Protein AF-A0A1J3IKA9-F1 (afdb_monomer_lite)

Secondary structure (DSSP, 8-state):
-PPPPHHHHHHHHHHHHTTTTS---EEEEEE-TT--EEEEEE--GGGTS----SS-HHHHHHHHTTHHHHTTS-----TT--TTSPEEE--HHHHHHHHHT--SSS----EEEEEE-STTEEEEEEEE--S-EE-SS-EE--SS--

Sequence (146 aa):
MEMPTPNVQNEQVKNVEAKAQEGATITVQTTNDQNQRITTTTTTNYEQAQFKSHTDWRLRALSATNMLMRTNNVWTNSEDIKESGFTYIMPKNLLKRFVCISDLKIQIFGYLYGVTIEGTIREIRTIVLVPQVGSRDGITVPYQLP

Structure (mmCIF, N/CA/C/O backbone):
data_AF-A0A1J3IKA9-F1
#
_entry.id   AF-A0A1J3IKA9-F1
#
loop_
_atom_site.group_PDB
_atom_site.id
_atom_site.type_symbol
_atom_site.label_atom_id
_atom_site.label_alt_id
_atom_site.label_comp_id
_atom_site.label_asym_id
_atom_site.label_entity_id
_atom_site.label_seq_id
_atom_site.pdbx_PDB_ins_code
_atom_site.Cartn_x
_atom_site.Cartn_y
_atom_site.Cartn_z
_atom_site.occupancy
_atom_site.B_iso_or_equiv
_atom_site.auth_seq_id
_atom_site.auth_comp_id
_atom_site.auth_asym_id
_atom_site.auth_atom_id
_atom_site.pdbx_PDB_model_num
ATOM 1 N N . MET A 1 1 ? 50.859 -2.417 -49.650 1.00 43.34 1 MET A N 1
ATOM 2 C CA . MET A 1 1 ? 49.424 -2.089 -49.765 1.00 43.34 1 MET A CA 1
ATOM 3 C C . MET A 1 1 ? 49.238 -0.801 -48.982 1.00 43.34 1 MET A C 1
ATOM 5 O O . MET A 1 1 ? 49.415 -0.826 -47.771 1.00 43.34 1 MET A O 1
ATOM 9 N N . GLU A 1 2 ? 49.102 0.328 -49.676 1.00 41.72 2 GLU A N 1
ATOM 10 C CA . GLU A 1 2 ? 49.061 1.661 -49.058 1.00 41.72 2 GLU A CA 1
ATOM 11 C C . GLU A 1 2 ? 47.759 1.847 -48.271 1.00 41.72 2 GLU A C 1
ATOM 13 O O . GLU A 1 2 ? 46.681 1.507 -48.758 1.00 41.72 2 GLU A O 1
ATOM 18 N N . MET A 1 3 ? 47.862 2.351 -47.038 1.00 36.25 3 MET A N 1
ATOM 19 C CA . MET A 1 3 ? 46.695 2.716 -46.236 1.00 36.25 3 MET A CA 1
ATOM 20 C C . MET A 1 3 ? 46.069 3.990 -46.824 1.00 36.25 3 MET A C 1
ATOM 22 O O . MET A 1 3 ? 46.791 4.974 -47.001 1.00 36.25 3 MET A O 1
ATOM 26 N N . PRO A 1 4 ? 44.758 4.008 -47.123 1.00 48.66 4 PRO A N 1
ATOM 27 C CA . PRO A 1 4 ? 44.108 5.210 -47.622 1.00 48.66 4 PRO A CA 1
ATOM 28 C C . PRO A 1 4 ? 44.104 6.309 -46.552 1.00 48.66 4 PRO A C 1
ATOM 30 O O . PRO A 1 4 ? 44.040 6.046 -45.350 1.00 48.66 4 PRO A O 1
ATOM 33 N N . THR A 1 5 ? 44.200 7.560 -46.996 1.00 45.44 5 THR A N 1
ATOM 34 C CA . THR A 1 5 ? 44.265 8.743 -46.133 1.00 45.44 5 THR A CA 1
ATOM 35 C C . THR A 1 5 ? 42.930 9.017 -45.416 1.00 45.44 5 THR A C 1
ATOM 37 O O . THR A 1 5 ? 41.863 8.726 -45.959 1.00 45.44 5 THR A O 1
ATOM 40 N N . PRO A 1 6 ? 42.948 9.640 -44.218 1.00 49.88 6 PRO A N 1
ATOM 41 C CA . PRO A 1 6 ? 41.769 9.804 -43.350 1.00 49.88 6 PRO A CA 1
ATOM 42 C C . PRO A 1 6 ? 40.551 10.494 -43.992 1.00 49.88 6 PRO A C 1
ATOM 44 O O . PRO A 1 6 ? 39.419 10.271 -43.567 1.00 49.88 6 PRO A O 1
ATOM 47 N N . ASN A 1 7 ? 40.759 11.309 -45.032 1.00 53.19 7 ASN A N 1
ATOM 48 C CA . ASN A 1 7 ? 39.673 12.001 -45.733 1.00 53.19 7 ASN A CA 1
ATOM 49 C C . ASN A 1 7 ? 38.728 11.049 -46.478 1.00 53.19 7 ASN A C 1
ATOM 51 O O . ASN A 1 7 ? 37.525 11.299 -46.504 1.00 53.19 7 ASN A O 1
ATOM 55 N N . VAL A 1 8 ? 39.238 9.938 -47.020 1.00 54.81 8 VAL A N 1
ATOM 56 C CA . VAL A 1 8 ? 38.408 8.978 -47.771 1.00 54.81 8 VAL A CA 1
ATOM 57 C C . VAL A 1 8 ? 37.451 8.231 -46.830 1.00 54.81 8 VAL A C 1
ATOM 59 O O . VAL A 1 8 ? 36.336 7.882 -47.213 1.00 54.81 8 VAL A O 1
ATOM 62 N N . GLN A 1 9 ? 37.852 8.055 -45.566 1.00 48.38 9 GLN A N 1
ATOM 63 C CA . GLN A 1 9 ? 37.030 7.434 -44.528 1.00 48.38 9 GLN A CA 1
ATOM 64 C C . GLN A 1 9 ? 35.842 8.330 -44.140 1.00 48.38 9 GLN A C 1
ATOM 66 O O . GLN A 1 9 ? 34.723 7.843 -44.015 1.00 48.38 9 GLN A O 1
ATOM 71 N N . ASN A 1 10 ? 36.052 9.644 -44.005 1.00 50.75 10 ASN A N 1
ATOM 72 C CA . ASN A 1 10 ? 34.994 10.576 -43.596 1.00 50.75 10 ASN A CA 1
ATOM 73 C C . ASN A 1 10 ? 33.931 10.804 -44.684 1.00 50.75 10 ASN A C 1
ATOM 75 O O . ASN A 1 10 ? 32.748 10.923 -44.361 1.00 50.75 10 ASN A O 1
ATOM 79 N N . GLU A 1 11 ? 34.307 10.814 -45.967 1.00 52.75 11 GLU A N 1
ATOM 80 C CA . GLU A 1 11 ? 33.329 10.880 -47.067 1.00 52.75 11 GLU A CA 1
ATOM 81 C C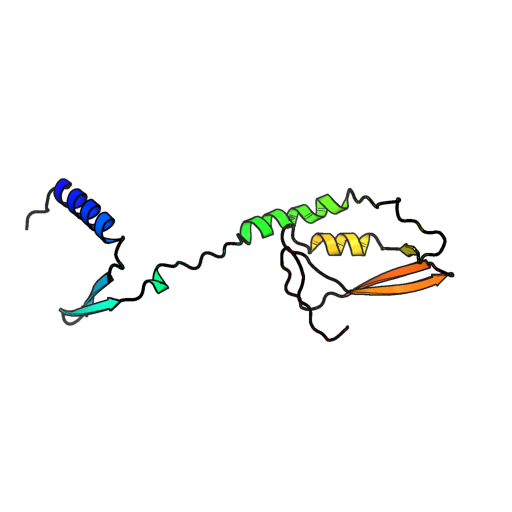 . GLU A 1 11 ? 32.495 9.596 -47.178 1.00 52.75 11 GLU A C 1
ATOM 83 O O . GLU A 1 11 ? 31.294 9.653 -47.455 1.00 52.75 11 GLU A O 1
ATOM 88 N N . GLN A 1 12 ? 33.088 8.435 -46.884 1.00 50.22 12 GLN A N 1
ATOM 89 C CA . GLN A 1 12 ? 32.353 7.172 -46.813 1.00 50.22 12 GLN A CA 1
ATOM 90 C C . GLN A 1 12 ? 31.365 7.145 -45.641 1.00 50.22 12 GLN A C 1
ATOM 92 O O . GLN A 1 12 ? 30.233 6.708 -45.828 1.00 50.22 12 GLN A O 1
ATOM 97 N N . VAL A 1 13 ? 31.735 7.667 -44.466 1.00 51.59 13 VAL A N 1
ATOM 98 C CA . VAL A 1 13 ? 30.848 7.723 -43.285 1.00 51.59 13 VAL A CA 1
ATOM 99 C C . VAL A 1 13 ? 29.634 8.623 -43.543 1.00 51.59 13 VAL A C 1
ATOM 101 O O . VAL A 1 13 ? 28.505 8.236 -43.249 1.00 51.59 13 VAL A O 1
ATOM 104 N N . LYS A 1 14 ? 29.827 9.772 -44.199 1.00 47.56 14 LYS A N 1
ATOM 105 C CA . LYS A 1 14 ? 28.731 10.697 -44.532 1.00 47.56 14 LYS A CA 1
ATOM 106 C C . LYS A 1 14 ? 27.753 10.117 -45.568 1.00 47.56 14 LYS A C 1
ATOM 108 O O . LYS A 1 14 ? 26.548 10.345 -45.488 1.00 47.56 14 LYS A O 1
ATOM 113 N N . ASN A 1 15 ? 28.257 9.309 -46.504 1.00 46.97 15 ASN A N 1
ATOM 114 C CA . ASN A 1 15 ? 27.432 8.585 -47.479 1.00 46.97 15 ASN A CA 1
ATOM 115 C C . ASN A 1 15 ? 26.696 7.370 -46.881 1.00 46.97 15 ASN A C 1
ATOM 117 O O . ASN A 1 15 ? 25.705 6.918 -47.458 1.00 46.97 15 ASN A O 1
ATOM 121 N N . VAL A 1 16 ? 27.150 6.844 -45.738 1.00 51.25 16 VAL A N 1
ATOM 122 C CA . VAL A 1 16 ? 26.461 5.782 -44.985 1.00 51.25 16 VAL A CA 1
ATOM 123 C C . VAL A 1 16 ? 25.297 6.357 -44.173 1.00 51.25 16 VAL A C 1
ATOM 125 O O . VAL A 1 16 ? 24.222 5.761 -44.156 1.00 51.25 16 VAL A O 1
ATOM 128 N N . GLU A 1 17 ? 25.452 7.547 -43.586 1.00 50.34 17 GLU A N 1
ATOM 129 C CA . GLU A 1 17 ? 24.372 8.221 -42.848 1.00 50.34 17 GLU A CA 1
ATOM 130 C C . GLU A 1 17 ? 23.197 8.625 -43.755 1.00 50.34 17 GLU A C 1
ATOM 132 O O . GLU A 1 17 ? 22.041 8.467 -43.368 1.00 50.34 17 GLU A O 1
ATOM 137 N N . ALA A 1 18 ? 23.465 9.051 -44.995 1.00 46.69 18 ALA A N 1
ATOM 138 C CA . ALA A 1 18 ? 22.416 9.388 -45.964 1.00 46.69 18 ALA A CA 1
ATOM 139 C C . ALA A 1 18 ? 21.608 8.165 -46.451 1.00 46.69 18 ALA A C 1
ATOM 141 O O . ALA A 1 18 ? 20.461 8.311 -46.864 1.00 46.69 18 ALA A O 1
ATOM 142 N N . LYS A 1 19 ? 22.173 6.951 -46.376 1.00 42.19 19 LYS A N 1
ATOM 143 C CA . LYS A 1 19 ? 21.494 5.698 -46.761 1.00 42.19 19 LYS A CA 1
ATOM 144 C C . LYS A 1 19 ? 20.744 5.021 -45.611 1.00 42.19 19 LYS A C 1
ATOM 146 O O . LYS A 1 19 ? 20.003 4.074 -45.851 1.00 42.19 19 LYS A O 1
ATOM 151 N N . ALA A 1 20 ? 20.889 5.503 -44.378 1.00 46.19 20 ALA A N 1
ATOM 152 C CA . ALA A 1 20 ? 20.191 4.953 -43.216 1.00 46.19 20 ALA A CA 1
ATOM 153 C C . ALA A 1 20 ? 18.693 5.329 -43.157 1.00 46.19 20 ALA A C 1
ATOM 155 O O . ALA A 1 20 ? 17.960 4.764 -42.349 1.00 46.19 20 ALA A O 1
ATOM 156 N N . GLN A 1 21 ? 18.221 6.252 -44.007 1.00 48.84 21 GLN A N 1
ATOM 157 C CA . GLN A 1 21 ? 16.806 6.651 -44.061 1.00 48.84 21 GLN A CA 1
ATOM 158 C C . GLN A 1 21 ? 15.912 5.726 -44.904 1.00 48.84 21 GLN A C 1
ATOM 160 O O . GLN A 1 21 ? 14.694 5.768 -44.747 1.00 48.84 21 GLN A O 1
ATOM 165 N N . GLU A 1 22 ? 16.477 4.836 -45.720 1.00 46.69 22 GLU A N 1
ATOM 166 C CA . GLU A 1 22 ? 15.719 3.843 -46.489 1.00 46.69 22 GLU A CA 1
ATOM 167 C C . GLU A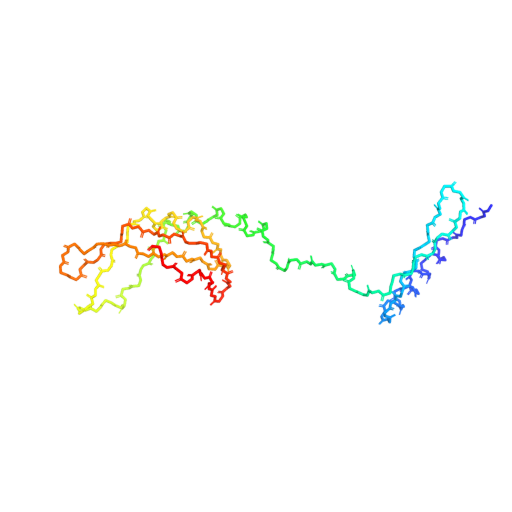 1 22 ? 16.142 2.437 -46.065 1.00 46.69 22 GLU A C 1
ATOM 169 O O . GLU A 1 22 ? 17.073 1.881 -46.635 1.00 46.69 22 GLU A O 1
ATOM 174 N N . GLY A 1 23 ? 15.490 1.885 -45.030 1.00 50.34 23 GLY A N 1
ATOM 175 C CA . GLY A 1 23 ? 15.515 0.456 -44.660 1.00 50.34 23 GLY A CA 1
ATOM 176 C C . GLY A 1 23 ? 16.783 -0.309 -45.059 1.00 50.34 23 GLY A C 1
ATOM 177 O O . GLY A 1 23 ? 16.722 -1.231 -45.874 1.00 50.34 23 GLY A O 1
ATOM 178 N N . ALA A 1 24 ? 17.940 0.114 -44.544 1.00 48.84 24 ALA A N 1
ATOM 179 C CA . ALA A 1 24 ? 19.222 -0.374 -45.029 1.00 48.84 24 ALA A CA 1
ATOM 180 C C . ALA A 1 24 ? 19.446 -1.833 -44.609 1.00 48.84 24 ALA A C 1
ATOM 182 O O . ALA A 1 24 ? 19.541 -2.163 -43.427 1.00 48.84 24 ALA A O 1
ATOM 183 N N . THR A 1 25 ? 19.560 -2.710 -45.604 1.00 48.56 25 THR A N 1
ATOM 184 C CA . THR A 1 25 ? 19.920 -4.119 -45.426 1.00 48.56 25 THR A CA 1
ATOM 185 C C . THR A 1 25 ? 21.385 -4.221 -44.997 1.00 48.56 25 THR A C 1
ATOM 187 O O . THR A 1 25 ? 22.283 -3.905 -45.779 1.00 48.56 25 THR A O 1
ATOM 190 N N . ILE A 1 26 ? 21.651 -4.660 -43.763 1.00 58.00 26 ILE A N 1
ATOM 191 C CA . ILE A 1 26 ? 23.024 -4.867 -43.283 1.00 58.00 26 ILE A CA 1
ATOM 192 C C . ILE A 1 26 ? 23.480 -6.255 -43.730 1.00 58.00 26 ILE A C 1
ATOM 194 O O . ILE A 1 26 ? 22.902 -7.275 -43.356 1.00 58.00 26 ILE A O 1
ATOM 198 N N . THR A 1 27 ? 24.532 -6.284 -44.545 1.00 53.88 27 THR A N 1
ATOM 199 C CA . THR A 1 27 ? 25.185 -7.523 -44.973 1.00 53.88 27 THR A CA 1
ATOM 200 C C . THR A 1 27 ? 26.478 -7.681 -44.182 1.00 53.88 27 THR A C 1
ATOM 202 O O . THR A 1 27 ? 27.403 -6.888 -44.357 1.00 53.88 27 THR A O 1
ATOM 205 N N . VAL A 1 28 ? 26.549 -8.680 -43.302 1.00 55.69 28 VAL A N 1
ATOM 206 C CA . VAL A 1 28 ? 27.773 -9.005 -42.555 1.00 55.69 28 VAL A CA 1
ATOM 207 C C . VAL A 1 28 ? 28.472 -10.158 -43.269 1.00 55.69 28 VAL A C 1
ATOM 209 O O . VAL A 1 28 ? 27.878 -11.212 -43.499 1.00 55.69 28 VAL A O 1
ATOM 212 N N . GLN A 1 29 ? 29.734 -9.950 -43.649 1.00 51.00 29 GLN A N 1
ATOM 213 C CA . GLN A 1 29 ? 30.584 -11.002 -44.202 1.00 51.00 29 GLN A CA 1
ATOM 214 C C . GLN A 1 29 ? 31.479 -11.555 -43.097 1.00 51.00 29 GLN A C 1
ATOM 216 O O . GLN A 1 29 ? 32.227 -10.807 -42.468 1.00 51.00 29 GLN A O 1
ATOM 221 N N . THR A 1 30 ? 31.423 -12.863 -42.872 1.00 53.66 30 THR A N 1
ATOM 222 C CA . THR A 1 30 ? 32.313 -13.558 -41.935 1.00 53.66 30 THR A CA 1
ATOM 223 C C . THR A 1 30 ? 33.000 -14.703 -42.669 1.00 53.66 30 THR A C 1
ATOM 225 O O . THR A 1 30 ? 32.403 -15.356 -43.527 1.00 53.66 30 THR A O 1
ATOM 228 N N . THR A 1 31 ? 34.277 -14.922 -42.373 1.00 55.94 31 THR A N 1
ATOM 229 C CA . THR A 1 31 ? 35.082 -15.967 -43.011 1.00 55.94 31 THR A CA 1
ATOM 230 C C . THR A 1 31 ? 35.251 -17.118 -42.026 1.00 55.94 31 THR A C 1
ATOM 232 O O . THR A 1 31 ? 35.643 -16.879 -40.888 1.00 55.94 31 THR A O 1
ATOM 235 N N . ASN A 1 32 ? 34.930 -18.343 -42.447 1.00 51.09 32 ASN A N 1
ATOM 236 C CA . ASN A 1 32 ? 35.152 -19.549 -41.639 1.00 51.09 32 ASN A CA 1
ATOM 237 C C . ASN A 1 32 ? 36.634 -19.986 -41.702 1.00 51.09 32 ASN A C 1
ATOM 239 O O . ASN A 1 32 ? 37.351 -19.579 -42.616 1.00 51.09 32 ASN A O 1
ATOM 243 N N . ASP A 1 33 ? 37.070 -20.875 -40.807 1.00 54.81 33 ASP A N 1
ATOM 244 C CA . ASP A 1 33 ? 38.454 -21.373 -40.668 1.00 54.81 33 ASP A CA 1
ATOM 245 C C . ASP A 1 33 ? 39.016 -22.042 -41.944 1.00 54.81 33 ASP A C 1
ATOM 247 O O . ASP A 1 33 ? 40.219 -22.244 -42.082 1.00 54.81 33 ASP A O 1
ATOM 251 N N . GLN A 1 34 ? 38.152 -22.356 -42.915 1.00 63.47 34 GLN A N 1
ATOM 252 C CA . GLN A 1 34 ? 38.498 -22.889 -44.240 1.00 63.47 34 GLN A CA 1
ATOM 253 C C . GLN A 1 34 ? 38.513 -21.815 -45.351 1.00 63.47 34 GLN A C 1
ATOM 255 O O . GLN A 1 34 ? 38.394 -22.135 -46.533 1.00 63.47 34 GLN A O 1
ATOM 260 N N . ASN A 1 35 ? 38.624 -20.530 -44.995 1.00 59.38 35 ASN A N 1
ATOM 261 C CA . ASN A 1 35 ? 38.649 -19.378 -45.909 1.00 59.38 35 ASN A CA 1
ATOM 262 C C . ASN A 1 35 ? 37.420 -19.221 -46.831 1.00 59.38 35 ASN A C 1
ATOM 264 O O . ASN A 1 35 ? 37.464 -18.488 -47.822 1.00 59.38 35 ASN A O 1
ATOM 268 N N . GLN A 1 36 ? 36.293 -19.853 -46.502 1.00 56.94 36 GLN A N 1
ATOM 269 C CA . GLN A 1 36 ? 35.031 -19.641 -47.213 1.00 56.94 36 GLN A CA 1
ATOM 270 C C . GLN A 1 36 ? 34.313 -18.394 -46.688 1.00 56.94 36 GLN A C 1
ATOM 272 O O . GLN A 1 36 ? 34.137 -18.221 -45.480 1.00 56.94 36 GLN A O 1
ATOM 277 N N . ARG A 1 37 ? 33.888 -17.524 -47.613 1.00 51.47 37 ARG A N 1
ATOM 278 C CA . ARG A 1 37 ? 33.138 -16.298 -47.315 1.00 51.47 37 ARG A CA 1
ATOM 279 C C . ARG A 1 37 ? 31.657 -16.617 -47.135 1.00 51.47 37 ARG A C 1
ATOM 281 O O . ARG A 1 37 ? 30.979 -16.944 -48.105 1.00 51.47 37 ARG A O 1
ATOM 288 N N . ILE A 1 38 ? 31.152 -16.470 -45.915 1.00 58.38 38 ILE A N 1
ATOM 289 C CA . ILE A 1 38 ? 29.724 -16.562 -45.612 1.00 58.38 38 ILE A CA 1
ATOM 290 C C . ILE A 1 38 ? 29.164 -15.138 -45.613 1.00 58.38 38 ILE A C 1
ATOM 292 O O . ILE A 1 38 ? 29.650 -14.266 -44.892 1.00 58.38 38 ILE A O 1
ATOM 296 N N . THR A 1 39 ? 28.173 -14.890 -46.468 1.00 51.56 39 THR A N 1
ATOM 297 C CA . THR A 1 39 ? 27.489 -13.594 -46.572 1.00 51.56 39 THR A CA 1
ATOM 298 C C . THR A 1 39 ? 26.111 -13.738 -45.943 1.00 51.56 39 THR A C 1
ATOM 300 O O . THR A 1 39 ? 25.235 -14.367 -46.533 1.00 51.56 39 THR A O 1
ATOM 303 N N . THR A 1 40 ? 25.928 -13.187 -44.743 1.00 52.22 40 THR A N 1
ATOM 304 C CA . THR A 1 40 ? 24.640 -13.211 -44.041 1.00 52.22 40 THR A CA 1
ATOM 305 C C . THR A 1 40 ? 23.952 -11.867 -44.233 1.00 52.22 40 THR A C 1
ATOM 307 O O . THR A 1 40 ? 24.453 -10.826 -43.801 1.00 52.22 40 THR A O 1
ATOM 310 N N . THR A 1 41 ? 22.808 -11.895 -44.910 1.00 54.88 41 THR A N 1
ATOM 311 C CA . THR A 1 41 ? 22.004 -10.710 -45.220 1.00 54.88 41 THR A CA 1
ATOM 312 C C . THR A 1 41 ? 20.812 -10.654 -44.269 1.00 54.88 41 THR A C 1
ATOM 314 O O . THR A 1 41 ? 19.849 -11.400 -44.447 1.00 54.88 41 THR A O 1
ATOM 317 N N . THR A 1 42 ? 20.855 -9.776 -43.265 1.00 54.84 42 THR A N 1
ATOM 318 C CA . THR A 1 42 ? 19.745 -9.600 -42.314 1.00 54.84 42 THR A CA 1
ATOM 319 C C . THR A 1 42 ? 18.854 -8.446 -42.783 1.00 54.84 42 THR A C 1
ATOM 321 O O . THR A 1 42 ? 19.285 -7.295 -42.833 1.00 54.84 42 THR A O 1
ATOM 324 N N . THR A 1 43 ? 17.608 -8.750 -43.162 1.00 58.81 43 THR A N 1
ATOM 325 C CA . THR A 1 43 ? 16.644 -7.813 -43.787 1.00 58.81 43 THR A CA 1
ATOM 326 C C . THR A 1 43 ? 15.534 -7.329 -42.846 1.00 58.81 43 THR A C 1
ATOM 328 O O . THR A 1 43 ? 14.460 -6.940 -43.296 1.00 58.81 43 THR A O 1
ATOM 331 N N . THR A 1 44 ? 15.751 -7.307 -41.529 1.00 51.94 44 THR A N 1
ATOM 332 C CA . THR A 1 44 ? 14.692 -6.920 -40.582 1.00 51.94 44 THR A CA 1
ATOM 333 C C . THR A 1 44 ? 15.113 -5.794 -39.641 1.00 51.94 44 THR A C 1
ATOM 335 O O . THR A 1 44 ? 15.859 -6.012 -38.691 1.00 51.94 44 THR A O 1
ATOM 338 N N . ASN A 1 45 ? 14.516 -4.608 -39.836 1.00 52.06 45 ASN A N 1
ATOM 339 C CA . ASN A 1 45 ? 14.554 -3.445 -38.925 1.00 52.06 45 ASN A CA 1
ATOM 340 C C . ASN A 1 45 ? 14.145 -3.763 -37.471 1.00 52.06 45 ASN A C 1
ATOM 342 O O . ASN A 1 45 ? 14.353 -2.948 -36.575 1.00 52.06 45 ASN A O 1
ATOM 346 N N . TYR A 1 46 ? 13.555 -4.934 -37.230 1.00 52.44 46 TYR A N 1
ATOM 347 C CA . TYR A 1 46 ? 13.119 -5.393 -35.916 1.00 52.44 46 TYR A CA 1
ATOM 348 C C . TYR A 1 46 ? 14.269 -5.492 -34.896 1.00 52.44 46 TYR A C 1
ATOM 350 O O . TYR A 1 46 ? 14.064 -5.212 -33.720 1.00 52.44 46 TYR A O 1
ATOM 358 N N . GLU A 1 47 ? 15.493 -5.807 -35.332 1.00 51.59 47 GLU A N 1
ATOM 359 C CA . GLU A 1 47 ? 16.638 -5.996 -34.424 1.00 51.59 47 GLU A CA 1
ATOM 360 C C . GLU A 1 47 ? 17.371 -4.691 -34.058 1.00 51.59 47 GLU A C 1
ATOM 362 O O . GLU A 1 47 ? 18.119 -4.660 -33.082 1.00 51.59 47 GLU A O 1
ATOM 367 N N . GLN A 1 48 ? 17.136 -3.590 -34.786 1.00 51.97 48 GLN A N 1
ATOM 368 C CA . GLN A 1 48 ? 17.691 -2.271 -34.439 1.00 51.97 48 GLN A CA 1
ATOM 369 C C . GLN A 1 48 ? 16.866 -1.525 -33.387 1.00 51.97 48 GLN A C 1
ATOM 371 O O . GLN A 1 48 ? 17.377 -0.612 -32.733 1.00 51.97 48 GLN A O 1
ATOM 376 N N . ALA A 1 49 ? 15.607 -1.914 -33.176 1.00 57.00 49 ALA A N 1
ATOM 377 C CA . ALA A 1 49 ? 14.817 -1.419 -32.061 1.00 57.00 49 ALA A CA 1
ATOM 378 C C . ALA A 1 49 ? 15.319 -2.079 -30.770 1.00 57.00 49 ALA A C 1
ATOM 380 O O . ALA A 1 49 ? 14.718 -3.013 -30.247 1.00 57.00 49 ALA A O 1
ATOM 381 N N . GLN A 1 50 ? 16.454 -1.602 -30.251 1.00 51.47 50 GLN A N 1
ATOM 382 C CA . GLN A 1 50 ? 16.927 -1.960 -28.921 1.00 51.47 50 GLN A CA 1
ATOM 383 C C . GLN A 1 50 ? 15.778 -1.694 -27.944 1.00 51.47 50 GLN A C 1
ATOM 385 O O . GLN A 1 50 ? 15.436 -0.537 -27.692 1.00 51.47 50 GLN A O 1
ATOM 390 N N . PHE A 1 51 ? 15.164 -2.758 -27.422 1.00 48.91 51 PHE A N 1
ATOM 391 C CA . PHE A 1 51 ? 14.117 -2.665 -26.414 1.00 48.91 51 PHE A CA 1
ATOM 392 C C . PHE A 1 51 ? 14.698 -1.957 -25.188 1.00 48.91 51 PHE A C 1
ATOM 394 O O . PHE A 1 51 ? 15.352 -2.553 -24.331 1.00 48.91 51 PHE A O 1
ATOM 401 N N . LYS A 1 52 ? 14.506 -0.642 -25.121 1.00 55.53 52 LYS A N 1
ATOM 402 C CA . LYS A 1 52 ? 14.774 0.144 -23.930 1.00 55.53 52 LYS A CA 1
ATOM 403 C C . LYS A 1 52 ? 13.497 0.108 -23.118 1.00 55.53 52 LYS A C 1
ATOM 405 O O . LYS A 1 52 ? 12.495 0.707 -23.492 1.00 55.53 52 LYS A O 1
ATOM 410 N N . SER A 1 53 ? 13.545 -0.590 -21.986 1.00 52.06 53 SER A N 1
ATOM 411 C CA . SER A 1 53 ? 12.558 -0.390 -20.930 1.00 52.06 53 SER A CA 1
ATOM 412 C C . SER A 1 53 ? 12.483 1.112 -20.644 1.00 52.06 53 SER A C 1
ATOM 414 O O . SER A 1 53 ? 13.405 1.676 -20.058 1.00 52.06 53 SER A O 1
ATOM 416 N N . HIS A 1 54 ? 11.386 1.763 -21.041 1.00 56.44 54 HIS A N 1
ATOM 417 C CA . HIS A 1 54 ? 11.121 3.180 -20.757 1.00 56.44 54 HIS A CA 1
ATOM 418 C C . HIS A 1 54 ? 11.048 3.482 -19.248 1.00 56.44 54 HIS A C 1
ATOM 420 O O . HIS A 1 54 ? 10.970 4.639 -18.835 1.00 56.44 54 HIS A O 1
ATOM 426 N N . THR A 1 55 ? 11.083 2.443 -18.411 1.00 59.66 55 THR A N 1
ATOM 427 C CA . THR A 1 55 ? 11.061 2.552 -16.961 1.00 59.66 55 THR A CA 1
ATOM 428 C C . THR A 1 55 ? 12.452 2.257 -16.411 1.00 59.66 55 THR A C 1
ATOM 430 O O . THR A 1 55 ? 12.880 1.102 -16.356 1.00 59.66 55 THR A O 1
ATOM 433 N N . ASP A 1 56 ? 13.165 3.302 -15.990 1.00 76.38 56 ASP A N 1
ATOM 434 C CA . ASP A 1 56 ? 14.438 3.160 -15.282 1.00 76.38 56 ASP A CA 1
ATOM 435 C C . ASP A 1 56 ? 14.184 2.613 -13.867 1.00 76.38 56 ASP A C 1
ATOM 437 O O . ASP A 1 56 ? 13.953 3.344 -12.899 1.00 76.38 56 ASP A O 1
ATOM 441 N N . TRP A 1 57 ? 14.148 1.286 -13.760 1.00 84.00 57 TRP A N 1
ATOM 442 C CA . TRP A 1 57 ? 13.941 0.581 -12.500 1.00 84.00 57 TRP A CA 1
ATOM 443 C C . TRP A 1 57 ? 15.041 0.881 -11.478 1.00 84.00 57 TRP A C 1
ATOM 445 O O . TRP A 1 57 ? 14.761 0.825 -10.284 1.00 84.00 57 TRP A O 1
ATOM 455 N N . ARG A 1 58 ? 16.256 1.245 -11.917 1.00 88.94 58 ARG A N 1
ATOM 456 C CA . ARG A 1 58 ? 17.379 1.543 -11.019 1.00 88.94 58 ARG A CA 1
ATOM 457 C C . ARG A 1 58 ? 17.138 2.845 -10.281 1.00 88.94 58 ARG A C 1
ATOM 459 O O . ARG A 1 58 ? 17.206 2.872 -9.055 1.00 88.94 58 ARG A O 1
ATOM 466 N N . LEU A 1 59 ? 16.780 3.902 -11.009 1.00 88.31 59 LEU A N 1
ATOM 467 C CA . LEU A 1 59 ? 16.470 5.193 -10.395 1.00 88.31 59 LEU A CA 1
ATOM 468 C C . LEU A 1 59 ? 15.279 5.092 -9.431 1.00 88.31 59 LEU A C 1
ATOM 470 O O . LEU A 1 59 ? 15.280 5.715 -8.366 1.00 88.31 59 LEU A O 1
ATOM 474 N N . ARG A 1 60 ? 14.276 4.275 -9.772 1.00 88.94 60 ARG A N 1
ATOM 475 C CA . ARG A 1 60 ? 13.149 3.996 -8.871 1.00 88.94 60 ARG A CA 1
ATOM 476 C C . ARG A 1 60 ? 13.572 3.229 -7.625 1.00 88.94 60 ARG A C 1
ATOM 478 O O . ARG A 1 60 ? 13.203 3.642 -6.535 1.00 88.94 60 ARG A O 1
ATOM 485 N N . ALA A 1 61 ? 14.384 2.184 -7.766 1.00 90.12 61 ALA A N 1
ATOM 486 C CA . ALA A 1 61 ? 14.888 1.417 -6.630 1.00 90.12 61 ALA A CA 1
ATOM 487 C C . ALA A 1 61 ? 15.694 2.299 -5.662 1.00 90.12 61 ALA A C 1
ATOM 489 O O . ALA A 1 61 ? 15.486 2.232 -4.453 1.00 90.12 61 ALA A O 1
ATOM 490 N N . LEU A 1 62 ? 16.542 3.192 -6.186 1.00 91.06 62 LEU A N 1
ATOM 491 C CA . LEU A 1 62 ? 17.243 4.192 -5.375 1.00 91.06 62 LEU A CA 1
ATOM 492 C C . LEU A 1 62 ? 16.259 5.131 -4.671 1.00 91.06 62 LEU A C 1
ATOM 494 O O . LEU A 1 62 ? 16.387 5.376 -3.476 1.00 91.06 62 LEU A O 1
ATOM 498 N N . SER A 1 63 ? 15.245 5.623 -5.381 1.00 90.06 63 SER A N 1
ATOM 499 C CA . SER A 1 63 ? 14.244 6.527 -4.803 1.00 90.06 63 SER A CA 1
ATOM 500 C C . SER A 1 63 ? 13.373 5.860 -3.730 1.00 90.06 63 SER A C 1
ATOM 502 O O . SER A 1 63 ? 13.006 6.518 -2.756 1.00 90.06 63 SER A O 1
ATOM 504 N N . ALA A 1 64 ? 13.072 4.565 -3.869 1.00 92.00 64 ALA A N 1
ATOM 505 C CA . ALA A 1 64 ? 12.271 3.795 -2.918 1.00 92.00 64 ALA A CA 1
ATOM 506 C C . ALA A 1 64 ? 12.921 3.715 -1.524 1.00 92.00 64 ALA A C 1
ATOM 508 O O . ALA A 1 64 ? 12.214 3.667 -0.520 1.00 92.00 64 ALA A O 1
ATOM 509 N N . THR A 1 65 ? 14.253 3.819 -1.430 1.00 92.00 65 THR A N 1
ATOM 510 C CA . THR A 1 65 ? 14.967 3.889 -0.137 1.00 92.00 65 THR A CA 1
ATOM 511 C C . THR A 1 65 ? 14.515 5.066 0.738 1.00 92.00 65 THR A C 1
ATOM 513 O O . THR A 1 65 ? 14.538 4.975 1.964 1.00 92.00 65 THR A O 1
ATOM 516 N N . ASN A 1 66 ? 14.013 6.143 0.124 1.00 93.56 66 ASN A N 1
ATOM 517 C CA . ASN A 1 66 ? 13.538 7.331 0.829 1.00 93.56 66 ASN A CA 1
ATOM 518 C C . ASN A 1 66 ? 12.077 7.229 1.299 1.00 93.56 66 ASN A C 1
ATOM 520 O O . ASN A 1 66 ? 11.584 8.155 1.947 1.00 93.56 66 ASN A O 1
ATOM 524 N N . MET A 1 67 ? 11.364 6.131 1.014 1.00 94.38 67 MET A N 1
ATOM 525 C CA . MET A 1 67 ? 9.966 5.969 1.440 1.00 94.38 67 MET A CA 1
ATOM 526 C C . MET A 1 67 ? 9.803 6.017 2.958 1.00 94.38 67 MET A C 1
ATOM 528 O O . MET A 1 67 ? 8.829 6.582 3.454 1.00 94.38 67 MET A O 1
ATOM 532 N N . LEU A 1 68 ? 10.789 5.513 3.706 1.00 92.38 68 LEU A N 1
ATOM 533 C CA . LEU A 1 68 ? 10.773 5.533 5.168 1.00 92.38 68 LEU A CA 1
ATOM 534 C C . LEU A 1 68 ? 10.626 6.957 5.726 1.00 92.38 68 LEU A C 1
ATOM 536 O O . LEU A 1 68 ? 9.842 7.176 6.651 1.00 92.38 68 LEU A O 1
ATOM 540 N N . MET A 1 69 ? 11.315 7.935 5.129 1.00 93.56 69 MET A N 1
ATOM 541 C CA . MET A 1 69 ? 11.296 9.333 5.579 1.00 93.56 69 MET A CA 1
ATOM 542 C C . MET A 1 69 ? 9.904 9.961 5.474 1.00 93.56 69 MET A C 1
ATOM 544 O O . MET A 1 69 ? 9.542 10.806 6.293 1.00 93.56 69 MET A O 1
ATOM 548 N N . ARG A 1 70 ? 9.087 9.514 4.512 1.00 92.12 70 ARG A N 1
ATOM 549 C CA . ARG A 1 70 ? 7.708 9.994 4.331 1.00 92.12 70 ARG A CA 1
ATOM 550 C C . ARG A 1 70 ? 6.793 9.567 5.472 1.00 92.12 70 ARG A C 1
ATOM 552 O O . ARG A 1 70 ? 5.834 10.261 5.776 1.00 92.12 70 ARG A O 1
ATOM 559 N N . THR A 1 71 ? 7.109 8.465 6.149 1.00 93.44 71 THR A N 1
ATOM 560 C CA . THR A 1 71 ? 6.274 7.948 7.240 1.00 93.44 71 THR A CA 1
ATOM 561 C C . THR A 1 71 ? 6.341 8.769 8.530 1.00 93.44 71 THR A C 1
ATOM 563 O O . THR A 1 71 ? 5.551 8.531 9.447 1.00 93.44 71 THR A O 1
ATOM 566 N N . ASN A 1 72 ? 7.269 9.728 8.614 1.00 91.94 72 ASN A N 1
ATOM 567 C CA . ASN A 1 72 ? 7.377 10.644 9.749 1.00 91.94 72 ASN A CA 1
ATOM 568 C C . ASN A 1 72 ? 6.259 11.694 9.738 1.00 91.94 72 ASN A C 1
ATOM 570 O O . ASN A 1 72 ? 5.737 12.034 10.796 1.00 91.94 72 ASN A O 1
ATOM 574 N N . ASN A 1 73 ? 5.859 12.145 8.545 1.00 92.19 73 ASN A N 1
ATOM 575 C CA . ASN A 1 73 ? 4.873 13.204 8.354 1.00 92.19 73 ASN A CA 1
ATOM 576 C C . ASN A 1 73 ? 3.683 12.653 7.562 1.00 92.19 73 ASN A C 1
ATOM 578 O O . ASN A 1 73 ? 3.682 12.657 6.333 1.00 92.19 73 ASN A O 1
ATOM 582 N N . VAL A 1 74 ? 2.682 12.154 8.287 1.00 91.62 74 VAL A N 1
ATOM 583 C CA . VAL A 1 74 ? 1.432 11.635 7.722 1.00 91.62 74 VAL A CA 1
ATOM 584 C C . VAL A 1 74 ? 0.298 12.556 8.145 1.00 91.62 74 VAL A C 1
ATOM 586 O O . VAL A 1 74 ? 0.067 12.741 9.339 1.00 91.62 74 VAL A O 1
ATOM 589 N N . TRP A 1 75 ? -0.407 13.105 7.162 1.00 91.12 75 TRP A N 1
ATOM 590 C CA . TRP A 1 75 ? -1.579 13.951 7.363 1.00 91.12 75 TRP A CA 1
ATOM 591 C C . TRP A 1 75 ? -2.837 13.193 6.950 1.00 91.12 75 TRP A C 1
ATOM 593 O O . TRP A 1 75 ? -2.817 12.414 5.998 1.00 91.12 75 TRP A O 1
ATOM 603 N N . THR A 1 76 ? -3.930 13.427 7.665 1.00 86.50 76 THR A N 1
ATOM 604 C CA . THR A 1 76 ? -5.255 12.878 7.363 1.00 86.50 76 THR A CA 1
ATOM 605 C C . THR A 1 76 ? -6.193 14.028 7.033 1.00 86.50 76 THR A C 1
ATOM 607 O O . THR A 1 76 ? -6.154 15.044 7.725 1.00 86.50 76 THR A O 1
ATOM 610 N N . ASN A 1 77 ? -7.027 13.880 6.000 1.00 86.81 77 ASN A N 1
ATOM 611 C CA . ASN A 1 77 ? -8.075 14.863 5.750 1.00 86.81 77 ASN A CA 1
ATOM 612 C C . ASN A 1 77 ? -9.175 14.715 6.816 1.00 86.81 77 ASN A C 1
ATOM 614 O O . ASN A 1 77 ? -9.597 13.596 7.107 1.00 86.81 77 ASN A O 1
ATOM 618 N N . SER A 1 78 ? -9.617 15.832 7.387 1.00 80.38 78 SER A N 1
ATOM 619 C CA . SER A 1 78 ? -10.677 15.885 8.401 1.00 80.38 78 SER A CA 1
ATOM 620 C C . SER A 1 78 ? -12.037 16.284 7.820 1.00 80.38 78 SER A C 1
ATOM 622 O O . SER A 1 78 ? -13.030 16.265 8.538 1.00 80.38 78 SER A O 1
ATOM 624 N N . GLU A 1 79 ? -12.096 16.661 6.541 1.00 75.25 79 GLU A N 1
ATOM 625 C CA . GLU A 1 79 ? -13.292 17.250 5.921 1.00 75.25 79 GLU A CA 1
ATOM 626 C C . GLU A 1 79 ? -14.439 16.244 5.694 1.00 75.25 79 GLU A C 1
ATOM 628 O O . GLU A 1 79 ? -15.592 16.652 5.602 1.00 75.25 79 GLU A O 1
ATOM 633 N N . ASP A 1 80 ? -14.160 14.935 5.696 1.00 62.16 80 ASP A N 1
ATOM 634 C CA . ASP A 1 80 ? -15.141 13.876 5.393 1.00 62.16 80 ASP A CA 1
ATOM 635 C C . ASP A 1 80 ? -15.688 13.131 6.630 1.00 62.16 80 ASP A C 1
ATOM 637 O O . ASP A 1 80 ? -16.232 12.025 6.519 1.00 62.16 80 ASP A O 1
ATOM 641 N N . ILE A 1 81 ? -15.562 13.704 7.832 1.00 69.56 81 ILE A N 1
ATOM 642 C CA . ILE A 1 81 ? -16.088 13.083 9.058 1.00 69.56 81 ILE A CA 1
ATOM 643 C C . ILE A 1 81 ? -17.618 13.206 9.073 1.00 69.56 81 ILE A C 1
ATOM 645 O O . ILE A 1 81 ? -18.183 14.232 9.441 1.00 69.56 81 ILE A O 1
ATOM 649 N N . LYS A 1 82 ? -18.302 12.132 8.672 1.00 74.88 82 LYS A N 1
ATOM 650 C CA . LYS A 1 82 ? -19.762 12.004 8.768 1.00 74.88 82 LYS A CA 1
ATOM 651 C C . LYS A 1 82 ? -20.139 11.359 10.099 1.00 74.88 82 LYS A C 1
ATOM 653 O O . LYS A 1 82 ? -19.674 10.259 10.389 1.00 74.88 82 LYS A O 1
ATOM 658 N N . GLU A 1 83 ? -21.042 11.980 10.859 1.00 72.94 83 GLU A N 1
ATOM 659 C CA . GLU A 1 83 ? -21.539 11.439 12.140 1.00 72.94 83 GLU A CA 1
ATOM 660 C C . GLU A 1 83 ? -22.224 10.066 12.009 1.00 72.94 83 GLU A C 1
ATOM 662 O O . GLU A 1 83 ? -22.236 9.288 12.958 1.00 72.94 83 GLU A O 1
ATOM 667 N N . SER A 1 84 ? -22.760 9.728 10.831 1.00 77.44 84 SER A N 1
ATOM 668 C CA . SER A 1 84 ? -23.438 8.450 10.566 1.00 77.44 84 SER A CA 1
ATOM 669 C C . SER A 1 84 ? -22.548 7.367 9.931 1.00 77.44 84 SER A C 1
ATOM 671 O O . SER A 1 84 ? -23.050 6.316 9.531 1.00 77.44 84 SER A O 1
ATOM 673 N N . GLY A 1 85 ? -21.238 7.607 9.797 1.00 84.31 85 GLY A N 1
ATOM 674 C CA . GLY A 1 85 ? -20.298 6.703 9.127 1.00 84.31 85 GLY A CA 1
ATOM 675 C C . GLY A 1 85 ? -19.620 5.670 10.036 1.00 84.31 85 GLY A C 1
ATOM 676 O O . GLY A 1 85 ? -19.680 5.738 11.262 1.00 84.31 85 GLY A O 1
ATOM 677 N N . PHE A 1 86 ? -18.924 4.710 9.414 1.00 88.44 86 PHE A N 1
ATOM 678 C CA . PHE A 1 86 ? -17.957 3.866 10.121 1.00 88.44 86 PHE A CA 1
ATOM 679 C C . PHE A 1 86 ? -16.632 4.610 10.294 1.00 88.44 86 PHE A C 1
ATOM 681 O O . PHE A 1 86 ? -16.110 5.183 9.336 1.00 88.44 86 PHE A O 1
ATOM 688 N N . THR A 1 87 ? -16.054 4.525 11.490 1.00 90.88 87 THR A N 1
ATOM 689 C CA . THR A 1 87 ? -14.733 5.086 11.792 1.00 90.88 87 THR A CA 1
ATOM 690 C C . THR A 1 87 ? -13.687 3.987 11.699 1.00 90.88 87 THR A C 1
ATOM 692 O O . THR A 1 87 ? -13.750 3.010 12.445 1.00 90.88 87 THR A O 1
ATOM 695 N N . TYR A 1 88 ? -12.714 4.142 10.801 1.00 92.38 88 TYR A N 1
ATOM 696 C CA . TYR A 1 88 ? -11.630 3.176 10.616 1.00 92.38 88 TYR A CA 1
ATOM 697 C C . TYR A 1 88 ? -10.364 3.617 11.348 1.00 92.38 88 TYR A C 1
ATOM 699 O O . TYR A 1 88 ? -9.856 4.715 11.126 1.00 92.38 88 TYR A O 1
ATOM 707 N N . ILE A 1 89 ? -9.821 2.737 12.188 1.00 93.56 89 ILE A N 1
ATOM 708 C CA . ILE A 1 89 ? -8.563 2.960 12.904 1.00 93.56 89 ILE A CA 1
ATOM 709 C C . ILE A 1 89 ? -7.458 2.153 12.219 1.00 93.56 89 ILE A C 1
ATOM 711 O O . ILE A 1 89 ? -7.542 0.927 12.138 1.00 93.56 89 ILE A O 1
ATOM 715 N N . MET A 1 90 ? -6.412 2.835 11.739 1.00 94.75 90 MET A N 1
ATOM 716 C CA . MET A 1 90 ? -5.239 2.207 11.121 1.00 94.75 90 MET A CA 1
ATOM 717 C C . MET A 1 90 ? -4.021 2.226 12.064 1.00 94.75 90 MET A C 1
ATOM 719 O O . MET A 1 90 ? -3.527 3.305 12.408 1.00 94.75 90 MET A O 1
ATOM 723 N N . PRO A 1 91 ? -3.461 1.058 12.430 1.00 96.12 91 PRO A N 1
ATOM 724 C CA . PRO A 1 91 ? -2.223 0.979 13.196 1.00 96.12 91 PRO A CA 1
ATOM 725 C C . PRO A 1 91 ? -1.028 1.568 12.437 1.00 96.12 91 PRO A C 1
ATOM 727 O O . PRO A 1 91 ? -0.736 1.201 11.293 1.00 96.12 91 PRO A O 1
ATOM 730 N N . LYS A 1 92 ? -0.271 2.454 13.098 1.00 94.81 92 LYS A N 1
ATOM 731 C CA . LYS A 1 92 ? 0.870 3.156 12.481 1.00 94.81 92 LYS A CA 1
ATOM 732 C C . LYS A 1 92 ? 1.974 2.216 11.997 1.00 94.81 92 LYS A C 1
ATOM 734 O O . LYS A 1 92 ? 2.647 2.528 11.022 1.00 94.81 92 LYS A O 1
ATOM 739 N N . ASN A 1 93 ? 2.191 1.083 12.659 1.00 96.00 93 ASN A N 1
ATOM 740 C CA . ASN A 1 93 ? 3.193 0.093 12.254 1.00 96.00 93 ASN A CA 1
ATOM 741 C C . ASN A 1 93 ? 2.852 -0.557 10.903 1.00 96.00 93 ASN A C 1
ATOM 743 O O . ASN A 1 93 ? 3.756 -0.751 10.089 1.00 96.00 93 ASN A O 1
ATOM 747 N N . LEU A 1 94 ? 1.571 -0.854 10.653 1.00 96.38 94 LEU A N 1
ATOM 748 C CA . LEU A 1 94 ? 1.107 -1.404 9.378 1.00 96.38 94 LEU A CA 1
ATOM 749 C C . LEU A 1 94 ? 1.251 -0.372 8.264 1.00 96.38 94 LEU A C 1
ATOM 751 O O . LEU A 1 94 ? 1.854 -0.675 7.238 1.00 96.38 94 LEU A O 1
ATOM 755 N N . LEU A 1 95 ? 0.798 0.863 8.507 1.00 95.81 95 LEU A N 1
ATOM 756 C CA . LEU A 1 95 ? 0.943 1.959 7.549 1.00 95.81 95 LEU A CA 1
ATOM 757 C C . LEU A 1 95 ? 2.414 2.210 7.194 1.00 95.81 95 LEU A C 1
ATOM 759 O O . LEU A 1 95 ? 2.765 2.278 6.020 1.00 95.81 95 LEU A O 1
ATOM 763 N N . LYS A 1 96 ? 3.292 2.286 8.204 1.00 95.88 96 LYS A N 1
ATOM 764 C CA . LYS A 1 96 ? 4.738 2.466 8.009 1.00 95.88 96 LYS A CA 1
ATOM 765 C C . LYS A 1 96 ? 5.326 1.377 7.121 1.00 95.88 96 LYS A C 1
ATOM 767 O O . LYS A 1 96 ? 6.006 1.686 6.150 1.00 95.88 96 LYS A O 1
ATOM 772 N N . ARG A 1 97 ? 5.046 0.108 7.433 1.00 95.88 97 ARG A N 1
ATOM 773 C CA . ARG A 1 97 ? 5.539 -1.025 6.640 1.00 95.88 97 ARG A CA 1
ATOM 774 C C . ARG A 1 97 ? 5.007 -0.995 5.212 1.00 95.88 97 ARG A C 1
ATOM 776 O O . ARG A 1 97 ? 5.794 -1.201 4.297 1.00 95.88 97 ARG A O 1
ATOM 783 N N . PHE A 1 98 ? 3.722 -0.701 5.027 1.00 97.00 98 PHE A N 1
ATOM 784 C CA . PHE A 1 98 ? 3.096 -0.631 3.708 1.00 97.00 98 PHE A CA 1
ATOM 785 C C . PHE A 1 98 ? 3.703 0.477 2.835 1.00 97.00 98 PHE A C 1
ATOM 787 O O . PHE A 1 98 ? 4.030 0.241 1.677 1.00 97.00 98 PHE A O 1
ATOM 794 N N . VAL A 1 99 ? 3.953 1.661 3.401 1.00 95.94 99 VAL A N 1
ATOM 795 C CA . VAL A 1 99 ? 4.633 2.751 2.683 1.00 95.94 99 VAL A CA 1
ATOM 796 C C . VAL A 1 99 ? 6.081 2.377 2.351 1.00 95.94 99 VAL A C 1
ATOM 798 O O . VAL A 1 99 ? 6.535 2.637 1.240 1.00 95.94 99 VAL A O 1
ATOM 801 N N . CYS A 1 100 ? 6.811 1.722 3.257 1.00 95.38 100 CYS A N 1
ATOM 802 C CA . CYS A 1 100 ? 8.205 1.335 3.008 1.00 95.38 100 CYS A CA 1
ATOM 803 C C . CYS A 1 100 ? 8.390 0.350 1.843 1.00 95.38 100 CYS A C 1
ATOM 805 O O . CYS A 1 100 ? 9.442 0.370 1.214 1.00 95.38 100 CYS A O 1
ATOM 807 N N . ILE A 1 101 ? 7.406 -0.505 1.559 1.00 95.06 101 ILE A N 1
ATOM 808 C CA . ILE A 1 101 ? 7.465 -1.473 0.447 1.00 95.06 101 ILE A CA 1
ATOM 809 C C . ILE A 1 101 ? 6.872 -0.928 -0.865 1.00 95.06 101 ILE A C 1
ATOM 811 O O . ILE A 1 101 ? 6.789 -1.659 -1.849 1.00 95.06 101 ILE A O 1
ATOM 815 N N . SER A 1 102 ? 6.422 0.329 -0.874 1.00 94.81 102 SER A N 1
ATOM 816 C CA . SER A 1 102 ? 5.776 0.966 -2.025 1.00 94.81 102 SER A CA 1
ATOM 817 C C . SER A 1 102 ? 6.768 1.608 -3.005 1.00 94.81 102 SER A C 1
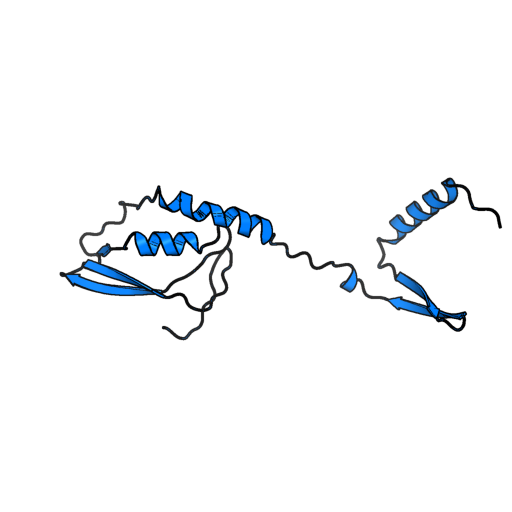ATOM 819 O O . SER A 1 102 ? 7.966 1.710 -2.735 1.00 94.81 102 SER A O 1
ATOM 821 N N . ASP A 1 103 ? 6.258 2.071 -4.151 1.00 92.75 103 ASP A N 1
ATOM 822 C CA . ASP A 1 103 ? 7.008 2.806 -5.177 1.00 92.75 103 ASP A CA 1
ATOM 823 C C . ASP A 1 103 ? 6.416 4.211 -5.398 1.00 92.75 103 ASP A C 1
ATOM 825 O O . ASP A 1 103 ? 5.253 4.471 -5.102 1.00 92.75 103 ASP A O 1
ATOM 829 N N . LEU A 1 104 ? 7.225 5.150 -5.906 1.00 90.00 104 LEU A N 1
ATOM 830 C CA . LEU A 1 104 ? 6.787 6.536 -6.144 1.00 90.00 104 LEU A CA 1
ATOM 831 C C . LEU A 1 104 ? 5.995 6.710 -7.443 1.00 90.00 104 LEU A C 1
ATOM 833 O O . L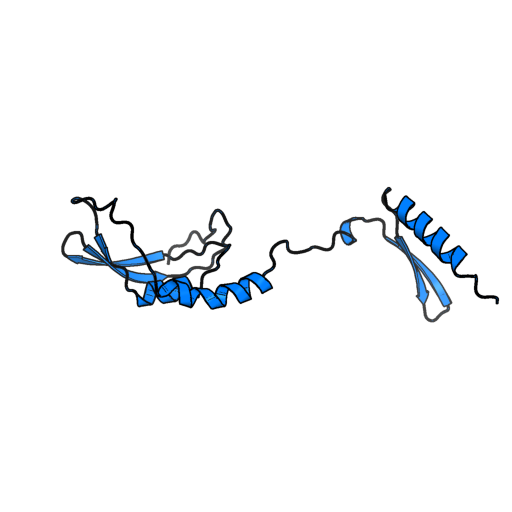EU A 1 104 ? 5.307 7.716 -7.603 1.00 90.00 104 LEU A O 1
ATOM 837 N N . LYS A 1 105 ? 6.164 5.806 -8.413 1.00 89.25 105 LYS A N 1
ATOM 838 C CA . LYS A 1 105 ? 5.566 5.933 -9.748 1.00 89.25 105 LYS A CA 1
ATOM 839 C C . LYS A 1 105 ? 4.459 4.923 -9.991 1.00 89.25 105 LYS A C 1
ATOM 841 O O . LYS A 1 105 ? 3.576 5.207 -10.792 1.00 89.25 105 LYS A O 1
ATOM 846 N N . ILE A 1 106 ? 4.540 3.758 -9.363 1.00 92.19 106 ILE A N 1
ATOM 847 C CA . ILE A 1 106 ? 3.602 2.659 -9.553 1.00 92.19 106 ILE A CA 1
ATOM 848 C C . ILE A 1 106 ? 2.811 2.429 -8.276 1.00 92.19 106 ILE A C 1
ATOM 850 O O . ILE A 1 106 ? 3.370 2.427 -7.181 1.00 92.19 106 ILE A O 1
ATOM 854 N N . GLN A 1 107 ? 1.509 2.221 -8.432 1.00 94.06 107 GLN A N 1
ATOM 855 C CA . GLN A 1 107 ? 0.621 1.970 -7.310 1.00 94.06 107 GLN A CA 1
ATOM 856 C C . GLN A 1 107 ? 0.784 0.533 -6.786 1.00 94.06 107 GLN A C 1
ATOM 858 O O . GLN A 1 107 ? 1.014 -0.400 -7.558 1.00 94.06 107 GLN A O 1
ATOM 863 N N . ILE A 1 108 ? 0.631 0.364 -5.471 1.00 96.00 108 ILE A N 1
ATOM 864 C CA . ILE A 1 108 ? 0.535 -0.942 -4.808 1.00 96.00 108 ILE A CA 1
ATOM 865 C C . ILE A 1 108 ? -0.786 -1.042 -4.039 1.00 96.00 108 ILE A C 1
ATOM 867 O O . ILE A 1 108 ? -1.354 -0.040 -3.608 1.00 96.00 108 ILE A O 1
ATOM 871 N N . PHE A 1 109 ? -1.264 -2.264 -3.868 1.00 96.12 109 PHE A N 1
ATOM 872 C CA . PHE A 1 109 ? -2.563 -2.621 -3.322 1.00 96.12 109 PHE A CA 1
ATOM 873 C C . PHE A 1 109 ? -2.406 -3.586 -2.146 1.00 96.12 109 PHE A C 1
ATOM 875 O O . PHE A 1 109 ? -1.527 -4.452 -2.146 1.00 96.12 109 PHE A O 1
ATOM 882 N N . GLY A 1 110 ? -3.299 -3.483 -1.165 1.00 96.69 110 GLY A N 1
ATOM 883 C CA . GLY A 1 110 ? -3.420 -4.455 -0.085 1.00 96.69 110 GLY A CA 1
ATOM 884 C C . GLY A 1 110 ? -4.852 -4.528 0.433 1.00 96.69 110 GLY A C 1
ATOM 885 O O . GLY A 1 110 ? -5.504 -3.499 0.606 1.00 96.69 110 GLY A O 1
ATOM 886 N N . TYR A 1 111 ? -5.330 -5.742 0.701 1.00 97.31 111 TYR A N 1
ATOM 887 C CA . TYR A 1 111 ? -6.629 -5.961 1.332 1.00 97.31 111 TYR A CA 1
ATOM 888 C C . TYR A 1 111 ? -6.551 -5.652 2.826 1.00 97.31 111 TYR A C 1
ATOM 890 O O . TYR A 1 111 ? -5.613 -6.074 3.503 1.00 97.31 111 TYR A O 1
ATOM 898 N N . LEU A 1 112 ? -7.545 -4.935 3.348 1.00 97.12 112 LEU A N 1
ATOM 899 C CA . LEU A 1 112 ? -7.628 -4.583 4.762 1.00 97.12 112 LEU A CA 1
ATOM 900 C C . LEU A 1 112 ? -8.566 -5.550 5.477 1.00 97.12 112 LEU A C 1
ATOM 902 O O . LEU A 1 112 ? -9.747 -5.629 5.149 1.00 97.12 112 LEU A O 1
ATOM 906 N N . TYR A 1 113 ? -8.044 -6.233 6.491 1.00 97.00 113 TYR A N 1
ATOM 907 C CA . TYR A 1 113 ? -8.835 -7.068 7.386 1.00 97.00 113 TYR A CA 1
ATOM 908 C C . TYR A 1 113 ? -8.787 -6.486 8.791 1.00 97.00 113 TYR A C 1
ATOM 910 O O . TYR A 1 113 ? -7.753 -6.003 9.271 1.00 97.00 113 TYR A O 1
ATOM 918 N N . GLY A 1 114 ? -9.933 -6.515 9.452 1.00 96.06 114 GLY A N 1
ATOM 919 C CA . GLY A 1 114 ? -10.133 -5.839 10.716 1.00 96.06 114 GLY A CA 1
ATOM 920 C C . GLY A 1 114 ? -11.299 -6.411 11.493 1.00 96.06 114 GLY A C 1
ATOM 921 O O . GLY A 1 114 ? -12.028 -7.280 11.016 1.00 96.06 114 GLY A O 1
ATOM 922 N N . VAL A 1 115 ? -11.457 -5.916 12.712 1.00 95.81 115 VAL A N 1
ATOM 923 C CA . VAL A 1 115 ? -12.518 -6.327 13.628 1.00 95.81 115 VAL A CA 1
ATOM 924 C C . VAL A 1 115 ? -13.269 -5.086 14.089 1.00 95.81 115 VAL A C 1
ATOM 926 O O . VAL A 1 115 ? -12.744 -3.975 14.105 1.00 95.81 115 VAL A O 1
ATOM 929 N N . THR A 1 116 ? -14.538 -5.275 14.422 1.00 95.50 116 THR A N 1
ATOM 930 C CA . THR A 1 116 ? -15.361 -4.211 15.010 1.00 95.50 116 THR A CA 1
ATOM 931 C C . THR A 1 116 ? -15.122 -4.231 16.496 1.00 95.50 116 THR A C 1
ATOM 933 O O . THR A 1 116 ? -15.305 -5.280 17.108 1.00 95.50 116 THR A O 1
ATOM 936 N N . ILE A 1 117 ? -14.678 -3.110 17.048 1.00 92.06 117 ILE A N 1
ATOM 937 C CA . ILE A 1 117 ? -14.459 -3.014 18.488 1.00 92.06 117 ILE A CA 1
ATOM 938 C C . ILE A 1 117 ? -15.808 -2.728 19.143 1.00 92.06 117 ILE A C 1
ATOM 940 O O . ILE A 1 117 ? -16.361 -3.582 19.825 1.00 92.06 117 ILE A O 1
ATOM 944 N N . GLU A 1 118 ? -16.375 -1.560 18.851 1.00 87.38 118 GLU A N 1
ATOM 945 C CA . GLU A 1 118 ? -17.611 -1.074 19.458 1.00 87.38 118 GLU A CA 1
ATOM 946 C C . GLU A 1 118 ? -18.410 -0.255 18.443 1.00 87.38 118 GLU A C 1
ATOM 948 O O . GLU A 1 118 ? -17.850 0.578 17.727 1.00 87.38 118 GLU A O 1
ATOM 953 N N . GLY A 1 119 ? -19.725 -0.487 18.382 1.00 87.69 119 GLY A N 1
ATOM 954 C CA . GLY A 1 119 ? -20.649 0.283 17.546 1.00 87.69 119 GLY A CA 1
ATOM 955 C C . GLY A 1 119 ? -20.194 0.407 16.086 1.00 87.69 119 GLY A C 1
ATOM 956 O O . GLY A 1 119 ? -20.195 -0.568 15.333 1.00 87.69 119 GLY A O 1
ATOM 957 N N . THR A 1 120 ? -19.816 1.623 15.685 1.00 89.62 120 THR A N 1
ATOM 958 C CA . THR A 1 120 ? -19.394 1.980 14.320 1.00 89.62 120 THR A CA 1
ATOM 959 C C . THR A 1 120 ? -17.871 2.006 14.121 1.00 89.62 120 THR A C 1
ATOM 961 O O . THR A 1 120 ? -17.398 2.337 13.032 1.00 89.62 120 THR A O 1
ATOM 964 N N . ILE A 1 121 ? -17.078 1.638 15.131 1.00 92.44 121 ILE A N 1
ATOM 965 C CA . ILE A 1 121 ? -15.612 1.690 15.078 1.00 92.44 121 ILE A CA 1
ATOM 966 C C . ILE A 1 121 ? -15.048 0.363 14.553 1.00 92.44 121 ILE A C 1
ATOM 968 O O 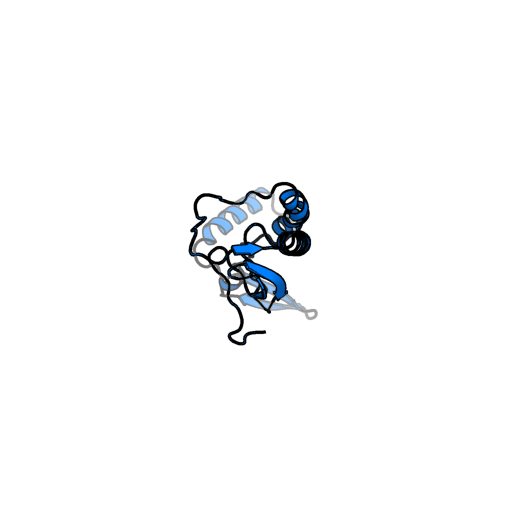. ILE A 1 121 ? -15.233 -0.704 15.148 1.00 92.44 121 ILE A O 1
ATOM 972 N N . ARG A 1 122 ? -14.312 0.434 13.441 1.00 94.00 122 ARG A N 1
ATOM 973 C CA . ARG A 1 122 ? -13.621 -0.694 12.806 1.00 94.00 122 ARG A CA 1
ATOM 974 C C . ARG A 1 122 ? -12.110 -0.524 12.972 1.00 94.00 122 ARG A C 1
ATOM 976 O O . ARG A 1 122 ? -11.527 0.451 12.506 1.00 94.00 122 ARG A O 1
ATOM 983 N N . GLU A 1 123 ? -11.456 -1.485 13.605 1.00 96.00 123 GLU A N 1
ATOM 984 C CA . GLU A 1 123 ? -10.000 -1.518 13.746 1.00 96.00 123 GLU A CA 1
ATOM 985 C C . GLU A 1 123 ? -9.387 -2.394 12.655 1.00 96.00 123 GLU A C 1
ATOM 987 O O . GLU A 1 123 ? -9.710 -3.577 12.542 1.00 96.00 123 GLU A O 1
ATOM 992 N N . ILE A 1 124 ? -8.464 -1.835 11.875 1.00 97.31 124 ILE A N 1
ATOM 993 C CA . ILE A 1 124 ? -7.684 -2.586 10.889 1.00 97.31 124 ILE A CA 1
ATOM 994 C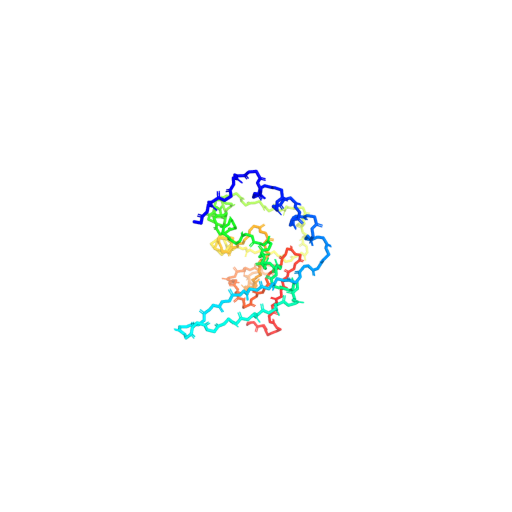 C . ILE A 1 124 ? -6.575 -3.335 11.626 1.00 97.31 124 ILE A C 1
ATOM 996 O O . ILE A 1 124 ? -5.742 -2.721 12.284 1.00 97.31 124 ILE A O 1
ATOM 1000 N N . ARG A 1 125 ? -6.518 -4.659 11.481 1.00 96.31 125 ARG A N 1
ATOM 1001 C CA . ARG A 1 125 ? -5.507 -5.501 12.144 1.00 96.31 125 ARG A CA 1
ATOM 1002 C C . ARG A 1 125 ? -4.460 -6.043 11.195 1.00 96.31 125 ARG A C 1
ATOM 1004 O O . ARG A 1 125 ? -3.356 -6.381 11.619 1.00 96.31 125 ARG A O 1
ATOM 1011 N N . THR A 1 126 ? -4.787 -6.173 9.916 1.00 96.81 126 THR A N 1
ATOM 1012 C CA . THR A 1 126 ? -3.891 -6.801 8.946 1.00 96.81 126 THR A CA 1
ATOM 1013 C C . THR A 1 126 ? -4.079 -6.199 7.564 1.00 96.81 126 THR A C 1
ATOM 1015 O O . THR A 1 126 ? -5.191 -5.856 7.164 1.00 96.81 126 THR A O 1
ATOM 1018 N N . ILE A 1 127 ? -2.962 -6.086 6.844 1.00 97.88 127 ILE A N 1
ATOM 1019 C CA . ILE A 1 127 ? -2.924 -5.771 5.419 1.00 97.88 127 ILE A CA 1
ATOM 1020 C C . ILE A 1 127 ? -2.416 -7.022 4.706 1.00 97.88 127 ILE A C 1
ATOM 1022 O O . ILE A 1 127 ? -1.304 -7.471 4.987 1.00 97.88 127 ILE A O 1
ATOM 1026 N N . VAL A 1 128 ? -3.223 -7.587 3.812 1.00 97.62 128 VAL A N 1
ATOM 1027 C CA . VAL A 1 128 ? -2.854 -8.765 3.022 1.00 97.62 128 VAL A CA 1
ATOM 1028 C C . VAL A 1 128 ? -2.433 -8.321 1.630 1.00 97.62 128 VAL A C 1
ATOM 1030 O O . VAL A 1 128 ? -3.199 -7.688 0.902 1.00 97.62 128 VAL A O 1
ATOM 1033 N N . LEU A 1 129 ? -1.199 -8.660 1.263 1.00 96.75 129 LEU A N 1
ATOM 1034 C CA . LEU A 1 129 ? -0.674 -8.444 -0.078 1.00 96.75 129 LEU A CA 1
ATOM 1035 C C . LEU A 1 129 ? -0.892 -9.703 -0.905 1.00 96.75 129 LEU A C 1
ATOM 1037 O O . LEU A 1 129 ? -0.499 -10.796 -0.502 1.00 96.75 129 LEU A O 1
ATOM 1041 N N . VAL A 1 130 ? -1.484 -9.525 -2.076 1.00 96.62 130 VAL A N 1
ATOM 1042 C CA . VAL A 1 130 ? -1.623 -10.571 -3.090 1.00 96.62 130 VAL A CA 1
ATOM 1043 C C . VAL A 1 130 ? -0.625 -10.332 -4.220 1.00 96.62 130 VAL A C 1
ATOM 1045 O O . VAL A 1 130 ? -0.136 -9.201 -4.366 1.00 96.62 130 VAL A O 1
ATOM 1048 N N . PRO A 1 131 ? -0.324 -11.359 -5.040 1.00 96.94 131 PRO A N 1
ATOM 1049 C CA . PRO A 1 131 ? 0.350 -11.147 -6.313 1.00 96.94 131 PRO A CA 1
ATOM 1050 C C . PRO A 1 131 ? -0.361 -10.036 -7.084 1.00 96.94 131 PRO A C 1
ATOM 1052 O O . PRO A 1 131 ? -1.581 -10.043 -7.183 1.00 96.94 131 PRO A O 1
ATOM 1055 N N . GLN A 1 132 ? 0.375 -9.047 -7.574 1.00 96.06 132 GLN A N 1
ATOM 1056 C CA . GLN A 1 132 ? -0.227 -7.870 -8.191 1.00 96.06 132 GLN A CA 1
ATOM 1057 C C . GLN A 1 132 ? 0.713 -7.245 -9.213 1.00 96.06 132 GLN A C 1
ATOM 1059 O O . GLN A 1 132 ? 1.935 -7.312 -9.070 1.00 96.06 132 GLN A O 1
ATOM 1064 N N . VAL A 1 133 ? 0.130 -6.608 -10.223 1.00 95.62 133 VAL A N 1
ATOM 1065 C CA . VAL A 1 133 ? 0.850 -5.817 -11.223 1.00 95.62 133 VAL A CA 1
ATOM 1066 C C . VAL A 1 133 ? 0.298 -4.400 -11.182 1.00 95.62 133 VAL A C 1
ATOM 1068 O O . VAL A 1 133 ? -0.841 -4.154 -11.579 1.00 95.62 133 VAL A O 1
ATOM 1071 N N . GLY A 1 134 ? 1.097 -3.471 -10.664 1.00 93.25 134 GLY A N 1
ATOM 1072 C CA . GLY A 1 134 ? 0.743 -2.057 -10.603 1.00 93.25 134 GLY A CA 1
ATOM 1073 C C . GLY A 1 134 ? 1.095 -1.308 -11.889 1.00 93.25 134 GLY A C 1
ATOM 1074 O O . GLY A 1 134 ? 2.091 -1.602 -12.552 1.00 93.25 134 GLY A O 1
ATOM 1075 N N . SER A 1 135 ? 0.314 -0.279 -12.196 1.00 91.12 135 SER A N 1
ATOM 1076 C CA . SER A 1 135 ? 0.610 0.764 -13.178 1.00 91.12 135 SER A CA 1
ATOM 1077 C C . SER A 1 135 ? 0.532 2.150 -12.510 1.00 91.12 135 SER A C 1
ATOM 1079 O O . SER A 1 135 ? 0.420 2.257 -11.286 1.00 91.12 135 SER A O 1
ATOM 1081 N N . ARG A 1 136 ? 0.650 3.232 -13.292 1.00 89.81 136 ARG A N 1
ATOM 1082 C CA . ARG A 1 136 ? 0.459 4.602 -12.775 1.00 89.81 136 ARG A CA 1
ATOM 1083 C C . ARG A 1 136 ? -1.007 4.894 -12.451 1.00 89.81 136 ARG A C 1
ATOM 1085 O O . ARG A 1 136 ? -1.274 5.651 -11.522 1.00 89.81 136 ARG A O 1
ATOM 1092 N N . ASP A 1 137 ? -1.914 4.266 -13.197 1.00 91.62 137 ASP A N 1
ATOM 1093 C CA . ASP A 1 137 ? -3.340 4.602 -13.226 1.00 91.62 137 ASP A CA 1
ATOM 1094 C C . ASP A 1 137 ? -4.224 3.507 -12.611 1.00 91.62 137 ASP A C 1
ATOM 1096 O O . ASP A 1 137 ? -5.416 3.712 -12.405 1.00 91.62 137 ASP A O 1
ATOM 1100 N N . GLY A 1 138 ? -3.660 2.339 -12.297 1.00 93.94 138 GLY A N 1
ATOM 1101 C CA . GLY A 1 138 ? -4.411 1.253 -11.682 1.00 93.94 138 GLY A CA 1
ATOM 1102 C C . GLY A 1 138 ? -3.555 0.054 -11.301 1.00 93.94 138 GLY A C 1
ATOM 1103 O O . GLY A 1 138 ? -2.330 0.068 -11.418 1.00 93.94 138 GLY A O 1
ATOM 1104 N N . ILE A 1 139 ? -4.214 -0.998 -10.820 1.00 96.00 139 ILE A N 1
ATOM 1105 C CA . ILE A 1 139 ? -3.567 -2.209 -10.313 1.00 96.00 139 ILE A CA 1
ATOM 1106 C C . ILE A 1 139 ? -4.367 -3.421 -10.780 1.00 96.00 139 ILE A C 1
ATOM 1108 O O . ILE A 1 139 ? -5.592 -3.431 -10.708 1.00 96.00 139 ILE A O 1
ATOM 1112 N N . THR A 1 140 ? -3.667 -4.446 -11.255 1.00 96.44 140 THR A N 1
ATOM 1113 C CA . THR A 1 140 ? -4.251 -5.751 -11.575 1.00 96.44 140 THR A CA 1
ATOM 1114 C C . THR A 1 140 ? -3.940 -6.729 -10.451 1.00 96.44 140 THR A C 1
ATOM 1116 O O . THR A 1 140 ? -2.775 -6.900 -10.085 1.00 96.44 140 THR A O 1
ATOM 1119 N N . VAL A 1 141 ? -4.975 -7.377 -9.921 1.00 96.50 141 VAL A N 1
ATOM 1120 C CA . VAL A 1 141 ? -4.888 -8.388 -8.858 1.00 96.50 141 VAL A CA 1
ATOM 1121 C C . VAL A 1 141 ? -5.679 -9.646 -9.249 1.00 96.50 141 VAL A C 1
ATOM 1123 O O . VAL A 1 141 ? -6.586 -9.555 -10.078 1.00 96.50 141 VAL A O 1
ATOM 1126 N N . PRO A 1 142 ? -5.361 -10.821 -8.679 1.00 95.62 142 PRO A N 1
ATOM 1127 C CA . PRO A 1 142 ? -6.148 -12.036 -8.835 1.00 95.62 142 PRO A CA 1
ATOM 1128 C C . PRO A 1 142 ? -7.601 -11.853 -8.392 1.00 95.62 142 PRO A C 1
ATOM 1130 O O . PRO A 1 142 ? -7.884 -11.120 -7.447 1.00 95.62 142 PRO A O 1
ATOM 1133 N N . TYR A 1 143 ? -8.507 -12.591 -9.036 1.00 93.31 143 TYR A N 1
ATOM 1134 C CA . TYR A 1 143 ? -9.930 -12.606 -8.680 1.00 93.31 143 TYR A CA 1
ATOM 1135 C C . TYR A 1 143 ? -10.214 -13.273 -7.329 1.00 93.31 143 TYR A C 1
ATOM 1137 O O . TYR A 1 143 ? -11.229 -12.983 -6.701 1.00 93.31 143 TYR A O 1
ATOM 1145 N N . GLN A 1 144 ? -9.347 -14.188 -6.892 1.00 94.00 144 GLN A N 1
ATOM 1146 C CA . GLN A 1 144 ? -9.525 -14.893 -5.631 1.00 94.00 144 GLN A CA 1
ATOM 1147 C C . GLN A 1 144 ? -9.163 -13.980 -4.457 1.00 94.00 144 GLN A C 1
ATOM 1149 O O . GLN A 1 144 ? -8.044 -13.468 -4.380 1.00 94.00 144 GLN A O 1
ATOM 1154 N N . LEU A 1 145 ? -10.114 -13.812 -3.539 1.00 93.38 145 LEU A N 1
ATOM 1155 C CA . LEU A 1 145 ? -9.883 -13.104 -2.287 1.00 93.38 145 LEU A CA 1
ATOM 1156 C C . LEU A 1 145 ? -9.048 -13.965 -1.320 1.00 93.38 145 LEU A C 1
ATOM 1158 O O . LEU A 1 145 ? -9.219 -15.188 -1.312 1.00 93.38 145 LEU A O 1
ATOM 1162 N N . PRO A 1 146 ? -8.161 -13.340 -0.526 1.00 91.44 146 PRO A N 1
ATOM 1163 C CA . PRO A 1 146 ? -7.458 -14.000 0.572 1.00 91.44 146 PRO A CA 1
ATOM 1164 C C . PRO A 1 146 ? -8.358 -14.445 1.727 1.00 91.44 146 PRO A C 1
ATOM 1166 O O . PRO A 1 146 ? -9.376 -13.759 2.002 1.00 91.44 146 PRO A O 1
#

Organism: Noccaea caerulescens (NCBI:txid107243)

Foldseek 3Di:
DDDDDPVVVVVVVVVVVVVVVPQDWDWDWDADPVRDTDTDTDRDPVVVPPPDPPDPVVVFVVVLQCLLVPLVDDDDDPPPDDPPAAAEDEDSVQVSVVSSPDTPQWDADWDWDFDADDDRYTYTDDTHHADWDTHNVGIDGDPDDD

pLDDT: mean 76.54, std 20.29, range [36.25, 97.88]

Radius of gyration: 30.07 Å; chains: 1; bounding box: 73×40×69 Å

InterPro domains:
  IPR027652 Pre-mRNA-processing-splicing factor 8 [PTHR11140] (1-146)